Protein AF-A0A7Y6XKU3-F1 (afdb_monomer_lite)

Structure (mmCIF, N/CA/C/O backbone):
data_AF-A0A7Y6XKU3-F1
#
_entry.id   AF-A0A7Y6XKU3-F1
#
loop_
_atom_site.group_PDB
_atom_site.id
_atom_site.type_symbol
_atom_site.label_atom_id
_atom_site.label_alt_id
_atom_site.label_comp_id
_atom_site.label_asym_id
_atom_site.label_entity_id
_atom_site.label_seq_id
_atom_site.pdbx_PDB_ins_code
_atom_site.Cartn_x
_atom_site.Cartn_y
_atom_site.Cartn_z
_atom_site.occupancy
_atom_site.B_iso_or_equiv
_atom_site.auth_seq_id
_atom_site.auth_comp_id
_atom_site.auth_asym_id
_atom_site.auth_atom_id
_atom_site.pdbx_PDB_model_num
ATOM 1 N N . MET A 1 1 ? -0.219 -1.908 -17.157 1.00 87.81 1 MET A N 1
ATOM 2 C CA . MET A 1 1 ? 0.596 -3.079 -16.746 1.00 87.81 1 MET A CA 1
ATOM 3 C C . MET A 1 1 ? 1.940 -2.594 -16.205 1.00 87.81 1 MET A C 1
ATOM 5 O O . MET A 1 1 ? 2.465 -1.642 -16.772 1.00 87.81 1 MET A O 1
ATOM 9 N N . LEU A 1 2 ? 2.463 -3.179 -15.118 1.00 91.00 2 LEU A N 1
ATOM 10 C CA . LEU A 1 2 ? 3.778 -2.838 -14.546 1.00 91.00 2 LEU A CA 1
ATOM 11 C C . LEU A 1 2 ? 4.791 -3.929 -14.908 1.00 91.00 2 LEU A C 1
ATOM 13 O O . LEU A 1 2 ? 4.544 -5.104 -14.656 1.00 91.00 2 LEU A O 1
ATOM 17 N N . LEU A 1 3 ? 5.911 -3.525 -15.495 1.00 93.12 3 LEU A N 1
ATOM 18 C CA . LEU A 1 3 ? 7.023 -4.380 -15.887 1.00 93.12 3 LEU A CA 1
ATOM 19 C C . LEU A 1 3 ? 8.227 -3.981 -15.038 1.00 93.12 3 LEU A C 1
ATOM 21 O O . LEU A 1 3 ? 8.831 -2.936 -15.259 1.00 93.12 3 LEU A O 1
ATOM 25 N N . THR A 1 4 ? 8.534 -4.774 -14.020 1.00 94.44 4 THR A N 1
ATOM 26 C CA . THR A 1 4 ? 9.662 -4.518 -13.120 1.00 94.44 4 THR A CA 1
ATOM 27 C C . THR A 1 4 ? 10.121 -5.823 -12.489 1.00 94.44 4 THR A C 1
ATOM 29 O O . THR A 1 4 ? 9.321 -6.746 -12.311 1.00 94.44 4 THR A O 1
ATOM 32 N N . ASN A 1 5 ? 11.405 -5.918 -12.146 1.00 94.31 5 ASN A N 1
ATOM 33 C CA . ASN A 1 5 ? 11.881 -7.013 -11.310 1.00 94.31 5 ASN A CA 1
ATOM 34 C C . ASN A 1 5 ? 11.259 -6.850 -9.910 1.00 94.31 5 ASN A C 1
ATOM 36 O O . ASN A 1 5 ? 11.417 -5.782 -9.323 1.00 94.31 5 ASN A O 1
ATOM 40 N N . PRO A 1 6 ? 10.604 -7.869 -9.326 1.00 93.19 6 PRO A N 1
ATOM 41 C CA . PRO A 1 6 ? 10.012 -7.757 -7.992 1.00 93.19 6 PRO A CA 1
ATOM 42 C C . PRO A 1 6 ? 10.992 -7.281 -6.910 1.00 93.19 6 PRO A C 1
ATOM 44 O O . PRO A 1 6 ? 10.592 -6.566 -5.997 1.00 93.19 6 PRO A O 1
ATOM 47 N N . LYS A 1 7 ? 12.285 -7.616 -7.035 1.00 93.94 7 LYS A N 1
ATOM 48 C CA . LYS A 1 7 ? 13.333 -7.154 -6.107 1.00 93.94 7 LYS A CA 1
ATOM 49 C C . LYS A 1 7 ? 13.612 -5.653 -6.191 1.00 93.94 7 LYS A C 1
ATOM 51 O O . LYS A 1 7 ? 14.211 -5.109 -5.276 1.00 93.94 7 LYS A O 1
ATOM 56 N N . ASN A 1 8 ? 13.192 -4.999 -7.269 1.00 94.38 8 ASN A N 1
ATOM 57 C CA . ASN A 1 8 ? 13.332 -3.561 -7.447 1.00 94.38 8 ASN A CA 1
ATOM 58 C C . ASN A 1 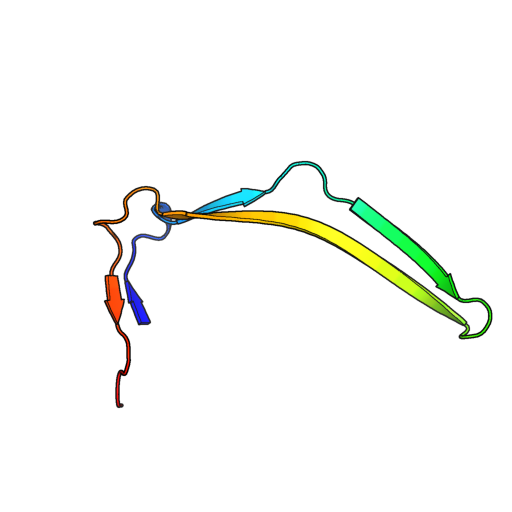8 ? 12.290 -2.770 -6.638 1.00 94.38 8 ASN A C 1
ATOM 60 O O . ASN A 1 8 ? 12.408 -1.557 -6.512 1.00 94.38 8 ASN A O 1
ATOM 64 N N . ILE A 1 9 ? 11.260 -3.427 -6.094 1.00 95.00 9 ILE A N 1
ATOM 65 C CA . ILE A 1 9 ? 10.233 -2.782 -5.275 1.00 95.00 9 ILE A CA 1
ATOM 66 C C . ILE A 1 9 ? 10.627 -2.909 -3.806 1.00 95.00 9 ILE A C 1
ATOM 68 O O . ILE A 1 9 ? 10.630 -3.998 -3.234 1.00 95.00 9 ILE A O 1
ATOM 72 N N . HIS A 1 10 ? 10.924 -1.782 -3.174 1.00 95.00 10 HIS A N 1
ATOM 73 C CA . HIS A 1 10 ? 11.200 -1.705 -1.750 1.00 95.00 10 HIS A CA 1
ATOM 74 C C . HIS A 1 10 ? 9.979 -1.176 -1.014 1.00 95.00 10 HIS A C 1
ATOM 76 O O . HIS A 1 10 ? 9.529 -0.061 -1.267 1.00 95.00 10 HIS A O 1
ATOM 82 N N . VAL A 1 11 ? 9.471 -1.965 -0.070 1.00 93.75 11 VAL A N 1
ATOM 83 C CA .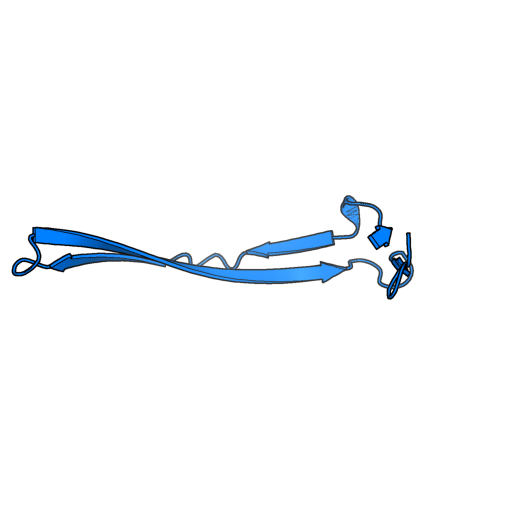 VAL A 1 11 ? 8.394 -1.551 0.830 1.00 93.75 11 VAL A CA 1
ATOM 84 C C . VAL A 1 11 ? 8.973 -1.398 2.228 1.00 93.75 11 VAL A C 1
ATOM 86 O O . VAL A 1 11 ? 9.421 -2.364 2.843 1.00 93.75 11 VAL A O 1
ATOM 89 N N . GLY A 1 12 ? 8.988 -0.165 2.720 1.00 92.44 12 GLY A N 1
ATOM 90 C CA . GLY A 1 12 ? 9.381 0.163 4.080 1.00 92.44 12 GLY A CA 1
ATOM 91 C C . GLY A 1 12 ? 8.151 0.251 4.969 1.00 92.44 12 GLY A C 1
ATOM 92 O O . GLY A 1 12 ? 7.227 1.006 4.679 1.00 92.44 12 GLY A O 1
ATOM 93 N N . ILE A 1 13 ? 8.146 -0.480 6.080 1.00 91.56 13 ILE A N 1
ATOM 94 C CA . ILE A 1 13 ? 7.131 -0.321 7.125 1.00 91.56 13 ILE A CA 1
ATOM 95 C C . ILE A 1 13 ? 7.763 0.459 8.271 1.00 91.56 13 ILE A C 1
ATOM 97 O O . ILE A 1 13 ? 8.814 0.085 8.798 1.00 91.56 13 ILE A O 1
ATOM 101 N N . TRP A 1 14 ? 7.123 1.555 8.669 1.00 86.62 14 TRP A N 1
ATOM 102 C CA . TRP A 1 14 ? 7.518 2.279 9.866 1.00 86.62 14 TRP A CA 1
ATOM 103 C C . TRP A 1 14 ? 7.180 1.435 11.097 1.00 86.62 14 TRP A C 1
ATOM 105 O O . TRP A 1 14 ? 6.060 0.946 11.229 1.00 86.62 14 TRP A O 1
ATOM 115 N N . ARG A 1 15 ? 8.132 1.278 12.024 1.00 79.69 15 ARG A N 1
ATOM 116 C CA . ARG A 1 15 ? 8.010 0.338 13.159 1.00 79.69 15 ARG A CA 1
ATOM 117 C C . ARG A 1 15 ? 6.854 0.636 14.121 1.00 79.69 15 ARG A C 1
ATOM 119 O O . ARG A 1 15 ? 6.503 -0.219 14.926 1.00 79.69 15 ARG A O 1
ATOM 126 N N . GLN A 1 16 ? 6.267 1.827 14.059 1.00 80.88 16 GLN A N 1
ATOM 127 C CA . GLN A 1 16 ? 5.163 2.221 14.928 1.00 80.88 16 GLN A CA 1
ATOM 128 C C . GLN A 1 16 ? 3.818 1.797 14.322 1.00 80.88 16 GLN A C 1
ATOM 130 O O . GLN A 1 16 ? 3.141 2.592 13.671 1.00 80.88 16 GLN A O 1
ATOM 135 N N . ILE A 1 17 ? 3.448 0.536 14.547 1.00 84.62 17 ILE A N 1
ATOM 136 C CA . ILE A 1 17 ? 2.103 0.014 14.275 1.00 84.62 17 ILE A CA 1
ATOM 137 C C . ILE A 1 17 ? 1.268 0.234 15.537 1.00 84.62 17 ILE A C 1
ATOM 139 O O . ILE A 1 17 ? 1.640 -0.222 16.618 1.00 84.62 17 ILE A O 1
ATOM 143 N N . ARG A 1 18 ? 0.156 0.957 15.415 1.00 86.00 18 ARG A N 1
ATOM 144 C CA . ARG A 1 18 ? -0.760 1.246 16.523 1.00 86.00 18 ARG A CA 1
ATOM 145 C C . ARG A 1 18 ? -2.050 0.469 16.314 1.00 86.00 18 ARG A C 1
ATOM 147 O O . ARG A 1 18 ? -2.666 0.586 15.261 1.00 86.00 18 ARG A O 1
ATOM 154 N N . ILE A 1 19 ? -2.448 -0.302 17.319 1.00 90.00 19 ILE A N 1
ATOM 155 C CA . ILE A 1 19 ? -3.729 -1.008 17.341 1.00 90.00 19 ILE A CA 1
ATOM 156 C C . ILE A 1 19 ? -4.532 -0.436 18.502 1.00 90.00 19 ILE A C 1
ATOM 158 O O . ILE A 1 19 ? -4.072 -0.442 19.642 1.00 90.00 19 ILE A O 1
ATOM 162 N N . GLU A 1 20 ? -5.713 0.081 18.201 1.00 89.19 20 GLU A N 1
ATOM 163 C CA . GLU A 1 20 ? -6.642 0.667 19.159 1.00 89.19 20 GLU A CA 1
ATOM 164 C C . GLU A 1 20 ? -7.960 -0.097 19.088 1.00 89.19 20 GLU A C 1
ATOM 166 O O . GLU A 1 20 ? -8.426 -0.468 18.013 1.00 89.19 20 GLU A O 1
ATOM 171 N N . SER A 1 21 ? -8.569 -0.351 20.240 1.00 87.62 21 SER A N 1
ATOM 172 C CA . SER A 1 21 ? -9.874 -0.997 20.322 1.00 87.62 21 SER A CA 1
ATOM 173 C C . SER A 1 21 ? -10.827 -0.110 21.103 1.00 87.62 21 SER A C 1
ATOM 175 O O . SER A 1 21 ? -10.520 0.277 22.230 1.00 87.62 21 SER A O 1
ATOM 177 N N . ALA A 1 22 ? -11.984 0.182 20.526 1.00 85.81 22 ALA A N 1
ATOM 178 C CA . ALA A 1 22 ? -13.043 0.960 21.140 1.00 85.81 22 ALA A CA 1
ATOM 179 C C . ALA A 1 22 ? -14.286 0.079 21.265 1.00 85.81 22 ALA A C 1
ATOM 181 O O . ALA A 1 22 ? -14.792 -0.450 20.274 1.00 85.81 22 ALA A O 1
ATOM 182 N N . ARG A 1 23 ? -14.767 -0.108 22.495 1.00 80.12 23 ARG A N 1
ATOM 183 C CA . ARG A 1 23 ? -16.012 -0.830 22.752 1.00 80.12 23 ARG A CA 1
ATOM 184 C C . ARG A 1 23 ? -17.157 0.168 22.786 1.00 80.12 23 ARG A C 1
ATOM 186 O O . ARG A 1 23 ? -17.197 1.025 23.664 1.00 80.12 23 ARG A O 1
ATOM 193 N N . ASP A 1 24 ? -18.078 0.030 21.847 1.00 81.62 24 ASP A N 1
ATOM 194 C CA . ASP A 1 24 ? -19.304 0.808 21.807 1.00 81.62 24 ASP A CA 1
ATOM 195 C C . ASP A 1 24 ? -20.392 0.049 22.571 1.00 81.62 24 ASP A C 1
ATOM 197 O O . ASP A 1 24 ? -20.868 -1.002 22.140 1.00 81.62 24 ASP A O 1
ATOM 201 N N . ILE A 1 25 ? -20.726 0.535 23.768 1.00 76.44 25 ILE A N 1
ATOM 202 C CA . ILE A 1 25 ? -21.693 -0.123 24.659 1.00 76.44 25 ILE A CA 1
ATOM 203 C C . ILE A 1 25 ? -23.124 0.069 24.137 1.00 76.44 25 ILE A C 1
ATOM 205 O O . ILE A 1 25 ? -23.964 -0.802 24.346 1.00 76.44 25 ILE A O 1
ATOM 209 N N . SER A 1 26 ? -23.390 1.172 23.430 1.00 80.75 26 SER A N 1
ATOM 210 C CA . SER A 1 26 ? -24.716 1.489 22.893 1.00 80.75 26 SER A CA 1
ATOM 211 C C . SER A 1 26 ? -25.067 0.648 21.664 1.00 80.75 26 SER A C 1
ATOM 213 O O . SER A 1 26 ? -26.193 0.175 21.539 1.00 80.75 26 SER A O 1
ATOM 215 N N . GLU A 1 27 ? -24.077 0.389 20.807 1.00 82.81 27 GLU A N 1
ATOM 216 C CA . GLU A 1 27 ? -24.220 -0.421 19.591 1.00 82.81 27 GLU A CA 1
ATOM 217 C C . GLU A 1 27 ? -23.857 -1.903 19.810 1.00 82.81 27 GLU A C 1
ATOM 219 O O . GLU A 1 27 ? -23.938 -2.708 18.883 1.00 82.81 27 GLU A O 1
ATOM 224 N N . GLY A 1 28 ? -23.408 -2.280 21.015 1.00 85.31 28 GLY A N 1
ATOM 225 C CA . GLY A 1 28 ? -22.998 -3.649 21.348 1.00 85.31 28 GLY A CA 1
ATOM 226 C C . GLY A 1 28 ? -21.794 -4.167 20.547 1.00 85.31 28 GLY A C 1
ATOM 227 O O . GLY A 1 28 ? -21.589 -5.378 20.467 1.00 85.31 28 GLY A O 1
ATOM 228 N N . THR A 1 29 ? -20.996 -3.281 19.945 1.00 88.69 29 THR A N 1
ATOM 229 C CA . THR A 1 29 ? -19.934 -3.631 18.989 1.00 88.69 29 THR A CA 1
ATOM 230 C C . THR A 1 29 ? -18.534 -3.286 19.491 1.00 88.69 29 THR A C 1
ATOM 232 O O . THR A 1 29 ? -18.312 -2.347 20.256 1.00 88.69 29 THR A O 1
ATOM 235 N N . LEU A 1 30 ? -17.549 -4.070 19.042 1.00 88.62 30 LEU A N 1
ATOM 236 C CA . LEU A 1 30 ? -16.128 -3.818 19.266 1.00 88.62 30 LEU A CA 1
ATOM 237 C C . LEU A 1 30 ? -15.507 -3.302 17.965 1.00 88.62 30 LEU A C 1
ATOM 239 O O . LEU A 1 30 ? -15.431 -4.029 16.978 1.00 88.62 30 LEU A O 1
ATOM 243 N N . LYS A 1 31 ? -15.048 -2.053 17.973 1.00 89.12 31 LYS A N 1
ATOM 244 C CA . LYS A 1 31 ? -14.339 -1.422 16.858 1.00 89.12 31 LYS A CA 1
ATOM 245 C C . LYS A 1 31 ? -12.839 -1.601 17.091 1.00 89.12 31 LYS A C 1
ATOM 247 O O . LYS A 1 31 ? -12.330 -1.193 18.130 1.00 89.12 31 LYS A O 1
ATOM 252 N N . VAL A 1 32 ? -12.133 -2.217 16.146 1.00 91.31 32 VAL A N 1
ATOM 253 C CA . VAL A 1 32 ? -10.667 -2.358 16.178 1.00 91.31 32 VAL A CA 1
ATOM 254 C C . VAL A 1 32 ? -10.082 -1.538 15.034 1.00 91.31 32 VAL A C 1
ATOM 256 O O . VAL A 1 32 ? -10.472 -1.713 13.883 1.00 91.31 32 VAL A O 1
ATOM 259 N N . VAL A 1 33 ? -9.157 -0.638 15.351 1.00 89.56 33 VAL A N 1
ATOM 260 C CA . VAL A 1 33 ? -8.496 0.273 14.417 1.00 89.56 33 VAL A CA 1
ATOM 261 C C . VAL A 1 33 ? -7.007 -0.045 14.402 1.00 89.56 33 VAL A C 1
ATOM 263 O O . VAL A 1 33 ? -6.347 -0.000 15.438 1.00 89.56 33 VAL A O 1
ATOM 266 N N . ALA A 1 34 ? -6.466 -0.353 13.226 1.00 91.38 34 ALA A N 1
ATOM 267 C CA . ALA A 1 34 ? -5.036 -0.545 13.022 1.00 91.38 34 ALA A CA 1
ATOM 268 C C . ALA A 1 34 ? -4.483 0.602 12.171 1.00 91.38 34 ALA A C 1
ATOM 270 O O . ALA A 1 34 ? -4.877 0.781 11.020 1.00 91.38 34 ALA A O 1
ATOM 271 N N . THR A 1 35 ? -3.555 1.366 12.738 1.00 90.94 35 THR A N 1
ATOM 272 C CA . THR A 1 35 ? -2.844 2.446 12.053 1.00 90.94 35 THR A CA 1
ATOM 273 C C . THR A 1 35 ? -1.409 2.009 11.795 1.00 90.94 35 THR A C 1
ATOM 275 O O . THR A 1 35 ? -0.655 1.731 12.730 1.00 90.94 35 THR A O 1
ATOM 278 N N . LEU A 1 36 ? -1.019 1.971 10.522 1.00 92.81 36 LEU A N 1
ATOM 279 C CA . LEU A 1 36 ? 0.346 1.682 10.092 1.00 92.81 36 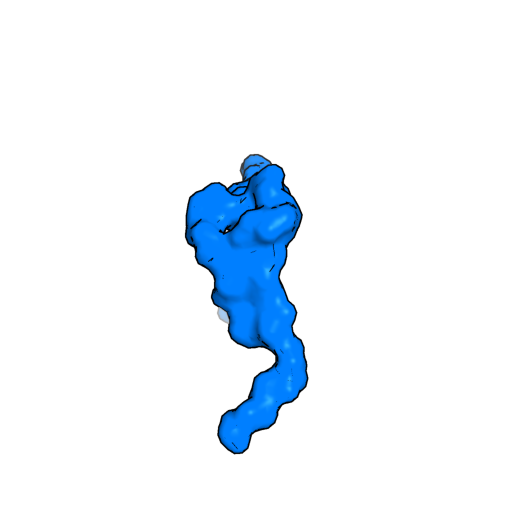LEU A CA 1
ATOM 280 C C . LEU A 1 36 ? 0.787 2.706 9.049 1.00 92.81 36 LEU A C 1
ATOM 282 O O . LEU A 1 36 ? 0.004 3.121 8.197 1.00 92.81 36 LEU A O 1
ATOM 286 N N . ARG A 1 37 ? 2.060 3.097 9.107 1.00 91.62 37 ARG A N 1
ATOM 287 C CA . ARG A 1 37 ? 2.688 3.921 8.075 1.00 91.62 37 ARG A CA 1
ATOM 288 C C . ARG A 1 37 ? 3.626 3.040 7.270 1.00 91.62 37 ARG A C 1
ATOM 290 O O . ARG A 1 37 ? 4.549 2.452 7.829 1.00 91.62 37 A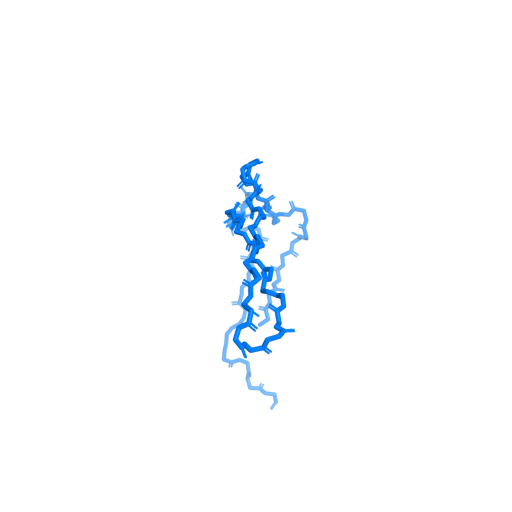RG A O 1
ATOM 297 N N . PHE A 1 38 ? 3.402 2.975 5.969 1.00 94.38 38 PHE A N 1
ATOM 298 C CA . PHE A 1 38 ? 4.296 2.304 5.039 1.00 94.38 38 PHE A CA 1
ATOM 299 C C . PHE A 1 38 ? 4.640 3.245 3.887 1.00 94.38 38 PHE A C 1
ATOM 301 O O . PHE A 1 38 ? 3.920 4.207 3.625 1.00 94.38 38 PHE A O 1
ATOM 308 N N . ASP A 1 39 ? 5.762 2.973 3.240 1.00 93.56 39 ASP A N 1
ATOM 309 C CA . ASP A 1 39 ? 6.257 3.686 2.072 1.00 93.56 39 ASP A CA 1
ATOM 310 C C . ASP A 1 39 ? 6.740 2.665 1.041 1.00 93.56 39 ASP A C 1
ATOM 312 O O . ASP A 1 39 ? 7.216 1.587 1.409 1.00 93.56 39 ASP A O 1
ATOM 316 N N . ALA A 1 40 ? 6.604 2.984 -0.242 1.00 93.75 40 ALA A N 1
ATOM 317 C CA . ALA A 1 40 ? 7.040 2.119 -1.329 1.00 93.75 40 ALA A CA 1
ATOM 318 C C . ALA A 1 40 ? 7.883 2.917 -2.324 1.00 93.75 40 ALA A C 1
ATOM 320 O O . ALA A 1 40 ? 7.470 3.982 -2.781 1.00 93.75 40 ALA A O 1
ATOM 321 N N . LYS A 1 41 ? 9.056 2.389 -2.675 1.00 94.12 41 LYS A N 1
ATOM 322 C CA . LYS A 1 41 ? 9.996 3.008 -3.614 1.00 94.12 41 LYS A CA 1
ATOM 323 C C . LYS A 1 41 ? 10.546 1.979 -4.584 1.00 94.12 41 LYS A C 1
ATOM 325 O O . LYS A 1 41 ? 10.649 0.800 -4.248 1.00 94.12 41 LYS A O 1
ATOM 330 N N . PHE A 1 42 ? 10.950 2.440 -5.760 1.00 94.75 42 PHE A N 1
ATOM 331 C CA . PHE A 1 42 ? 11.793 1.644 -6.642 1.00 94.75 42 PHE A CA 1
ATOM 332 C C . PHE A 1 42 ? 13.257 1.837 -6.239 1.00 94.75 42 PHE A C 1
ATOM 334 O O . PHE A 1 42 ? 13.671 2.959 -5.950 1.00 94.75 42 PHE A O 1
ATOM 341 N N . ALA A 1 43 ? 14.024 0.751 -6.171 1.00 93.06 43 ALA A N 1
ATOM 342 C CA . ALA A 1 43 ? 15.455 0.810 -5.882 1.00 93.06 43 ALA A CA 1
ATOM 343 C C . ALA A 1 43 ? 16.219 1.469 -7.040 1.00 93.06 43 ALA A C 1
ATOM 345 O O . ALA A 1 43 ? 17.119 2.274 -6.824 1.00 93.06 43 ALA A O 1
ATOM 346 N N . GLU A 1 44 ? 15.806 1.147 -8.263 1.00 93.56 44 GLU A N 1
ATOM 347 C CA . GLU A 1 44 ? 16.303 1.683 -9.517 1.00 93.56 44 GLU A CA 1
ATOM 348 C C . GLU A 1 44 ? 15.116 2.071 -10.410 1.00 93.56 44 GLU A C 1
ATOM 350 O O . GLU A 1 44 ? 14.359 1.218 -10.885 1.00 93.56 44 GLU A O 1
ATOM 355 N N . GLU A 1 45 ? 14.936 3.367 -10.663 1.00 89.25 45 GLU A N 1
ATOM 356 C CA . GLU A 1 45 ? 13.797 3.854 -11.453 1.00 89.25 45 GLU A CA 1
ATOM 357 C C . GLU A 1 45 ? 13.880 3.444 -12.931 1.00 89.25 45 GLU A C 1
ATOM 359 O O . GLU A 1 45 ? 12.862 3.078 -13.518 1.00 89.25 45 GLU A O 1
ATOM 364 N N . SER A 1 46 ? 15.084 3.403 -13.515 1.00 93.19 46 SER A N 1
ATOM 365 C CA . SER A 1 46 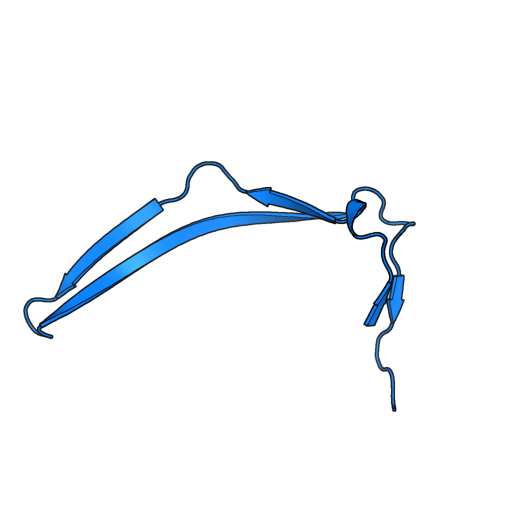? 15.322 2.941 -14.894 1.00 93.19 46 SER A CA 1
ATOM 366 C C . SER A 1 46 ? 14.979 1.467 -15.115 1.00 93.19 46 SER A C 1
ATOM 368 O O . SER A 1 46 ? 14.680 1.070 -16.239 1.00 93.19 46 SER A O 1
ATOM 370 N N . GLY A 1 47 ? 14.974 0.659 -14.051 1.00 90.75 47 GLY A N 1
ATOM 371 C CA . GLY A 1 47 ? 14.640 -0.767 -14.091 1.00 90.75 47 GLY A CA 1
ATOM 372 C C . GLY A 1 47 ? 13.137 -1.072 -14.096 1.00 90.75 47 GLY A C 1
ATOM 373 O O . GLY A 1 47 ? 12.751 -2.231 -13.928 1.00 90.75 47 GLY A O 1
ATOM 374 N N . THR A 1 48 ? 12.277 -0.057 -14.232 1.00 94.00 48 THR A N 1
ATOM 375 C CA . THR A 1 48 ? 10.816 -0.194 -14.173 1.00 94.00 48 THR A CA 1
ATOM 376 C C . THR A 1 48 ? 10.144 0.488 -15.361 1.00 94.00 48 THR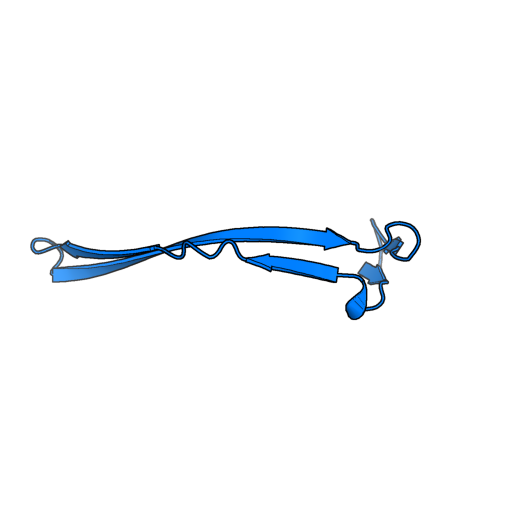 A C 1
ATOM 378 O O . THR A 1 48 ? 10.389 1.654 -15.646 1.00 94.00 48 THR A O 1
ATOM 381 N N . ALA A 1 49 ? 9.216 -0.214 -16.014 1.00 94.62 49 ALA A N 1
ATOM 382 C CA . ALA A 1 49 ? 8.375 0.333 -17.072 1.00 94.62 49 ALA A CA 1
ATOM 383 C C . ALA A 1 49 ? 6.886 0.163 -16.745 1.00 94.62 49 ALA A C 1
ATOM 385 O O . ALA A 1 49 ? 6.446 -0.849 -16.193 1.00 94.62 49 ALA A O 1
ATOM 386 N N . LYS A 1 50 ? 6.076 1.157 -17.118 1.00 94.25 50 LYS A N 1
ATOM 387 C CA . LYS A 1 50 ? 4.621 1.141 -16.938 1.00 94.25 50 LYS A CA 1
ATOM 388 C C . LYS A 1 50 ? 3.935 1.362 -18.280 1.00 94.25 50 LYS A C 1
ATOM 390 O O . LYS A 1 50 ? 4.063 2.425 -18.873 1.00 94.25 50 LYS A O 1
ATOM 395 N N . ALA A 1 51 ? 3.152 0.383 -18.719 1.00 93.44 51 ALA A N 1
ATOM 396 C CA . ALA A 1 51 ? 2.249 0.542 -19.853 1.00 93.44 51 ALA A CA 1
ATOM 397 C C . ALA A 1 51 ? 0.911 1.130 -19.376 1.00 93.44 51 ALA A C 1
ATOM 399 O O . ALA A 1 51 ? 0.287 0.585 -18.451 1.00 93.44 51 ALA A O 1
ATOM 400 N N . ILE A 1 52 ? 0.479 2.219 -20.011 1.00 95.12 52 ILE A N 1
ATOM 401 C CA . ILE A 1 52 ? -0.786 2.927 -19.761 1.00 95.12 52 ILE A CA 1
ATOM 402 C C . ILE A 1 52 ? -1.654 2.921 -21.024 1.00 95.12 52 ILE A C 1
ATOM 404 O O . ILE A 1 52 ? -1.121 2.775 -22.119 1.00 95.12 52 ILE A O 1
ATOM 408 N N . ASN A 1 53 ? -2.974 3.075 -20.868 1.00 91.19 53 ASN A N 1
ATOM 409 C CA . ASN A 1 53 ? -3.946 3.105 -21.974 1.00 91.19 53 ASN A CA 1
ATOM 410 C C . ASN A 1 53 ? -3.844 1.911 -22.935 1.00 91.19 53 ASN A C 1
ATOM 412 O O . ASN A 1 53 ? -3.978 2.057 -24.146 1.00 91.19 53 ASN A O 1
ATOM 416 N N . VAL A 1 54 ? -3.609 0.721 -22.384 1.00 86.88 54 VAL A N 1
ATOM 417 C CA . VAL A 1 54 ? -3.633 -0.513 -23.169 1.00 86.88 54 VAL A CA 1
ATOM 418 C C . VAL A 1 54 ? -5.089 -0.799 -23.538 1.00 86.88 54 VAL A C 1
ATOM 420 O O . VAL A 1 54 ? -5.895 -1.086 -22.654 1.00 86.88 54 VAL A O 1
ATOM 423 N N . GLN A 1 55 ? -5.425 -0.668 -24.820 1.00 87.00 55 GLN A N 1
ATOM 424 C CA . GLN A 1 55 ? -6.679 -1.167 -25.382 1.00 87.00 55 GLN A CA 1
ATOM 425 C C . GLN A 1 55 ? -6.471 -2.638 -25.754 1.00 87.00 55 GLN A C 1
ATOM 427 O O . GLN A 1 55 ? -5.430 -2.980 -26.316 1.00 87.00 55 GLN A O 1
ATOM 432 N N . LEU A 1 56 ? -7.411 -3.488 -25.338 1.00 71.44 56 LEU A N 1
ATOM 433 C CA . LEU A 1 56 ? -7.397 -4.932 -25.586 1.00 71.44 56 LEU A CA 1
ATOM 434 C C . LEU A 1 56 ? -7.959 -5.255 -26.970 1.00 71.44 56 LEU A C 1
ATOM 436 O O . LEU A 1 56 ? -8.954 -4.598 -27.350 1.00 71.44 56 LEU A O 1
#

Secondary structure (DSSP, 8-state):
-EEE-GGGEEEEEPS--EEEEEEETTTTEEEEEEE--EEEEES-GGGEEE--S---

Foldseek 3Di:
DKDADPVQKDKDWDPDWDWDWDQDPPVRDIDIDIDTDMDIDGNDPVRMDDDPPDDD

Radius of gyration: 19.42 Å; chains: 1; bounding box: 41×12×50 Å

pLDDT: mean 89.64, std 5.25, range [71.44, 95.12]

Sequence (56 aa):
MLLTNPKNIHVGIWRQIRIESARDISEGTLKVVATLRFDAKFAEESGTAKAINVQL